Protein AF-A0A7V2V620-F1 (afdb_monomer)

Sequence (147 aa):
MGLNFVSEDTNSYQLEEIKKKNLFTRWRIIILFSIFLSIIFVLVRNDYRLTFNKNEKLELICGPKNTLNSSNDDDEVRREKIIRAVQTNQKSFSTLPNFQKIYPIQEPRGYRGKNIWIVKIIFSEENPEHKKIPEQLCGFNIDILYK

Radius of gyration: 32.47 Å; Cα contacts (8 Å, |Δi|>4): 161; chains: 1; bounding box: 50×33×112 Å

Solvent-accessible surface area (backbone atoms only — not comparable to full-atom values): 8752 Å² total; per-residue (Å²): 139,82,83,83,80,78,78,76,70,66,64,59,57,54,52,51,53,53,53,51,53,52,49,54,52,52,51,51,51,52,51,53,51,51,51,51,51,50,52,51,51,53,31,62,77,43,76,69,52,90,63,91,60,76,88,69,52,64,85,73,77,66,50,87,76,21,40,66,48,87,91,78,51,52,74,66,56,46,51,52,16,46,51,44,31,49,64,71,34,44,66,68,49,63,72,42,84,50,53,73,49,73,49,71,48,75,43,64,47,72,99,81,49,48,75,40,71,32,35,41,36,36,23,56,52,94,53,83,70,61,75,30,55,64,66,49,58,41,75,30,45,49,48,83,43,75,96

Secondary structure (DSSP, 8-state):
-------TTHHHHHHHHHHHHHHHHHHHHHHHHHHHHHHHHHHHHTTT----S---PPP----TTTS--TTT--HHHHHHHHHHHHHHHHHHHHTSTTEEEEEEEEEEETTTTEEEEEEEEEESS--GGGGGS-SEETTEEEEEEE-

pLDDT: mean 81.42, std 16.75, range [38.06, 96.94]

Mean predicted aligned error: 14.4 Å

Nearest PDB structures (foldseek):
  8j7u-assembly1_B  TM=4.132E-01  e=1.094E+00  Homo sapiens
  8zds-assembly1_E  TM=4.559E-01  e=2.735E+00  Salmonella enterica subsp. enterica serovar Typhimurium
  8j7u-assembly1_A  TM=3.899E-01  e=1.422E+00  Homo sapiens
  1eyy-assembly1_A  TM=3.859E-01  e=1.730E+00  Vibrio harveyi

Foldseek 3Di:
DDDDDDDPPPVVVVVVVVVVVVVVVVVVVVVVVVVVVVVVVVCVVVVNDPDPPPLQAQDFDADPQQADDPVPDDPVSPQRNVQVLCVRCVVSQVPDPQWDDKDWDWWQDDPVRDTDIAIETEGQDDDPSVVSHDQDRNNHGYDYYHD

Structure (mmCIF, N/CA/C/O backbone):
data_AF-A0A7V2V620-F1
#
_entry.id   AF-A0A7V2V620-F1
#
loop_
_atom_site.group_PDB
_atom_site.id
_atom_site.type_symbol
_atom_site.label_atom_id
_atom_site.label_alt_id
_atom_site.label_comp_id
_atom_site.label_asym_id
_atom_site.label_entity_id
_atom_site.label_seq_id
_atom_site.pdbx_PDB_ins_code
_atom_site.Cartn_x
_atom_site.Cartn_y
_atom_site.Cartn_z
_atom_site.occupancy
_atom_site.B_iso_or_equiv
_atom_site.auth_seq_id
_atom_site.auth_comp_id
_atom_site.auth_asym_id
_atom_site.auth_atom_id
_atom_site.pdbx_PDB_model_num
ATOM 1 N N . MET A 1 1 ? -28.304 21.572 94.913 1.00 41.34 1 MET A N 1
ATOM 2 C CA . MET A 1 1 ? -27.264 21.320 93.890 1.00 41.34 1 MET A CA 1
ATOM 3 C C . MET A 1 1 ? -27.863 20.429 92.822 1.00 41.34 1 MET A C 1
ATOM 5 O O . MET A 1 1 ? -28.515 19.460 93.180 1.00 41.34 1 MET A O 1
ATOM 9 N N . GLY A 1 2 ? -27.675 20.781 91.553 1.00 38.06 2 GLY A N 1
ATOM 10 C CA . GLY A 1 2 ? -28.144 19.997 90.411 1.00 38.06 2 GLY A CA 1
ATOM 11 C C . GLY A 1 2 ? -28.374 20.891 89.198 1.00 38.06 2 GLY A C 1
ATOM 12 O O . GLY A 1 2 ? -29.513 21.106 88.806 1.00 38.06 2 GLY A O 1
ATOM 13 N N . LEU A 1 3 ? -27.300 21.492 88.677 1.00 42.34 3 LEU A N 1
ATOM 14 C CA . LEU A 1 3 ? -27.320 22.224 87.409 1.00 42.34 3 LEU A CA 1
ATOM 15 C C . LEU A 1 3 ? -27.563 21.222 86.274 1.00 42.34 3 LEU A C 1
ATOM 17 O O . LEU A 1 3 ? -26.768 20.304 86.084 1.00 42.34 3 LEU A O 1
ATOM 21 N N . ASN A 1 4 ? -28.643 21.418 85.520 1.00 44.88 4 ASN A N 1
ATOM 22 C CA . ASN A 1 4 ? -28.858 20.738 84.249 1.00 44.88 4 ASN A CA 1
ATOM 23 C C . ASN A 1 4 ? -27.958 21.391 83.194 1.00 44.88 4 ASN A C 1
ATOM 25 O O . ASN A 1 4 ? -28.262 22.479 82.708 1.00 44.88 4 ASN A O 1
ATOM 29 N N . PHE A 1 5 ? -26.853 20.733 82.847 1.00 41.28 5 PHE A N 1
ATOM 30 C CA . PHE A 1 5 ? -26.108 21.039 81.629 1.00 41.28 5 PHE A CA 1
ATOM 31 C C . PHE A 1 5 ? -26.815 20.364 80.451 1.00 41.28 5 PHE A C 1
ATOM 33 O O . PHE A 1 5 ? -26.725 19.153 80.263 1.00 41.28 5 PHE A O 1
ATOM 40 N N . VAL A 1 6 ? -27.558 21.162 79.685 1.00 45.88 6 VAL A N 1
ATOM 41 C CA . VAL A 1 6 ? -28.039 20.790 78.352 1.00 45.88 6 VAL A CA 1
ATOM 42 C C . VAL A 1 6 ? -26.834 20.800 77.414 1.00 45.88 6 VAL A C 1
ATOM 44 O O . VAL A 1 6 ? -26.138 21.804 77.292 1.00 45.88 6 VAL A O 1
ATOM 47 N N . SER A 1 7 ? -26.564 19.658 76.791 1.00 45.81 7 SER A N 1
ATOM 48 C CA . SER A 1 7 ? -25.463 19.431 75.860 1.00 45.81 7 SER A CA 1
ATOM 49 C C . SER A 1 7 ? -25.763 20.030 74.478 1.00 45.81 7 SER A C 1
ATOM 51 O O . SER A 1 7 ? -26.368 19.382 73.627 1.00 45.81 7 SER A O 1
ATOM 53 N N . GLU A 1 8 ? -25.297 21.256 74.223 1.00 51.47 8 GLU A N 1
ATOM 54 C CA . GLU A 1 8 ? -25.318 21.886 72.887 1.00 51.47 8 GLU A CA 1
ATOM 55 C C . GLU A 1 8 ? -24.344 21.232 71.881 1.00 51.47 8 GLU A C 1
ATOM 57 O O . GLU A 1 8 ? -24.470 21.427 70.672 1.00 51.47 8 GLU A O 1
ATOM 62 N N . ASP A 1 9 ? -23.421 20.384 72.339 1.00 48.59 9 ASP A N 1
ATOM 63 C CA . ASP A 1 9 ? -22.324 19.880 71.505 1.00 48.59 9 ASP A CA 1
ATOM 64 C C . ASP A 1 9 ? -22.667 18.697 70.588 1.00 48.59 9 ASP A C 1
ATOM 66 O O . ASP A 1 9 ? -21.877 18.371 69.716 1.00 48.59 9 ASP A O 1
ATOM 70 N N . THR A 1 10 ? -23.815 18.026 70.709 1.00 50.75 10 THR A N 1
ATOM 71 C CA . THR A 1 10 ? -24.072 16.801 69.907 1.00 50.75 10 THR A CA 1
ATOM 72 C C . THR A 1 10 ? -24.637 17.067 68.509 1.00 50.75 10 THR A C 1
ATOM 74 O O . THR A 1 10 ? -24.443 16.254 67.603 1.00 50.75 10 THR A O 1
ATOM 77 N N . ASN A 1 11 ? -25.281 18.216 68.289 1.00 52.59 11 ASN A N 1
ATOM 78 C CA . ASN A 1 11 ? -25.901 18.547 67.000 1.00 52.59 11 ASN A CA 1
ATOM 79 C C . ASN A 1 11 ? -24.902 19.087 65.960 1.00 52.59 11 ASN A C 1
ATOM 81 O O . ASN A 1 11 ? -25.111 18.918 64.757 1.00 52.59 11 ASN A O 1
ATOM 85 N N . SER A 1 12 ? -23.805 19.710 66.397 1.00 53.00 12 SER A N 1
ATOM 86 C CA . SER A 1 12 ? -22.787 20.299 65.515 1.00 53.00 12 SER A CA 1
ATOM 87 C C . SER A 1 12 ? -21.953 19.233 64.787 1.00 53.00 12 SER A C 1
ATOM 89 O O . SER A 1 12 ? -21.754 19.342 63.575 1.00 53.00 12 SER A O 1
ATOM 91 N N . TYR A 1 13 ? -21.564 18.151 65.473 1.00 53.94 13 TYR A N 1
ATOM 92 C CA . TYR A 1 13 ? -20.817 17.034 64.871 1.00 53.94 13 TYR A CA 1
ATOM 93 C C . TYR A 1 13 ? -21.638 16.252 63.836 1.00 53.94 13 TYR A C 1
ATOM 95 O O . TYR A 1 13 ? -21.119 15.897 62.775 1.00 53.94 13 TYR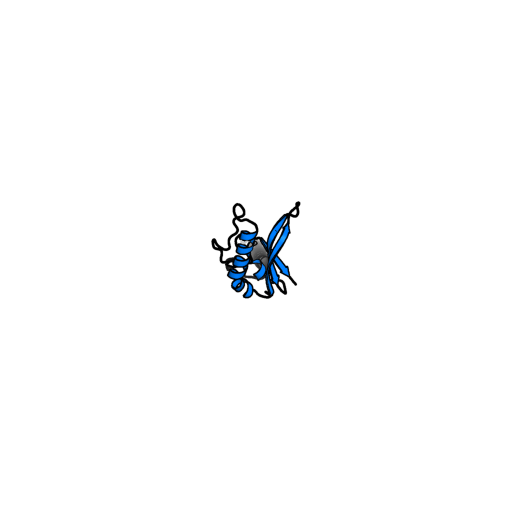 A O 1
ATOM 103 N N . GLN A 1 14 ? -22.934 16.032 64.086 1.00 54.25 14 GLN A N 1
ATOM 104 C CA . GLN A 1 14 ? -23.800 15.332 63.129 1.00 54.25 14 GLN A CA 1
ATOM 105 C C . GLN A 1 14 ? -24.006 16.145 61.840 1.00 54.25 14 GLN A C 1
ATOM 107 O O . GLN A 1 14 ? -23.992 15.591 60.739 1.00 54.25 14 GLN A O 1
ATOM 112 N N . LEU A 1 15 ? -24.125 17.472 61.942 1.00 54.81 15 LEU A N 1
ATOM 113 C CA . LEU A 1 15 ? -24.234 18.365 60.783 1.00 54.81 15 LEU A CA 1
ATOM 11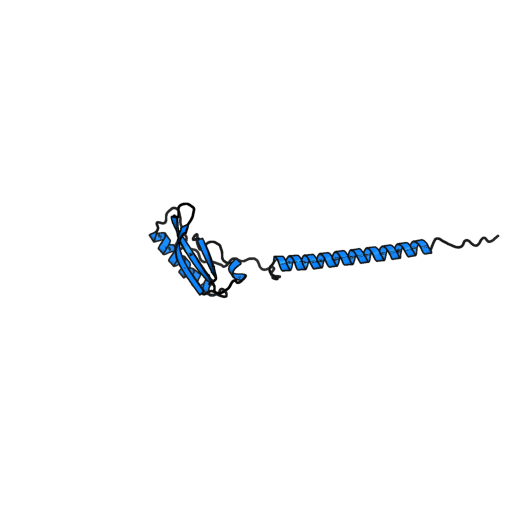4 C C . LEU A 1 15 ? -22.941 18.427 59.952 1.00 54.81 15 LEU A C 1
ATOM 116 O O . LEU A 1 15 ? -23.004 18.480 58.718 1.00 54.81 15 LEU A O 1
ATOM 120 N N . GLU A 1 16 ? -21.772 18.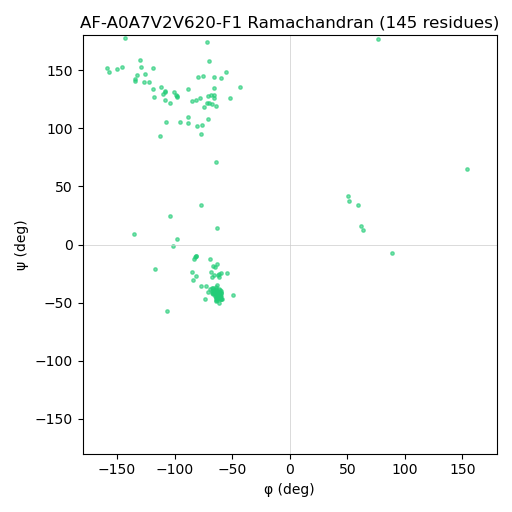390 60.596 1.00 56.22 16 GLU A N 1
ATOM 121 C CA . GLU A 1 16 ? -20.478 18.328 59.906 1.00 56.22 16 GLU A CA 1
ATOM 122 C C . GLU A 1 16 ? -20.260 17.006 59.162 1.00 56.22 16 GLU A C 1
ATOM 124 O O . GLU A 1 16 ? -19.807 17.020 58.011 1.00 56.22 16 GLU A O 1
ATOM 129 N N . GLU A 1 17 ? -20.622 15.868 59.757 1.00 56.22 17 GLU A N 1
ATOM 130 C CA . GLU A 1 17 ? -20.539 14.567 59.083 1.00 56.22 17 GLU A CA 1
ATOM 131 C C . GLU A 1 17 ? -21.483 14.471 57.877 1.00 56.22 17 GLU A C 1
ATOM 133 O O . GLU A 1 17 ? -21.096 13.954 56.822 1.00 56.22 17 GLU A O 1
ATOM 138 N N . ILE A 1 18 ? -22.699 15.020 57.981 1.00 55.81 18 ILE A N 1
ATOM 139 C CA . ILE A 1 18 ? -23.668 15.044 56.874 1.00 55.81 18 ILE A CA 1
ATOM 140 C C . ILE A 1 18 ? -23.167 15.941 55.728 1.00 55.81 18 ILE A C 1
ATOM 142 O O . ILE A 1 18 ? -23.234 15.543 54.559 1.00 55.81 18 ILE A O 1
ATOM 146 N N . LYS A 1 19 ? -22.587 17.115 56.027 1.00 57.19 19 LYS A N 1
ATOM 147 C CA . LYS A 1 19 ? -21.960 17.985 55.009 1.00 57.19 19 LYS A CA 1
ATOM 148 C C . LYS A 1 19 ? -20.765 17.312 54.328 1.00 57.19 19 LYS A C 1
ATOM 150 O O . LYS A 1 19 ? -20.647 17.387 53.102 1.00 57.19 19 LYS A O 1
ATOM 155 N N . LYS A 1 20 ? -19.909 16.614 55.086 1.00 58.47 20 LYS A N 1
ATOM 156 C CA . LYS A 1 20 ? -18.759 15.864 54.545 1.00 58.47 20 LYS A CA 1
ATOM 157 C C . LYS A 1 20 ? -19.195 14.701 53.649 1.00 58.47 20 LYS A C 1
ATOM 159 O O . LYS A 1 20 ? -18.634 14.545 52.564 1.00 58.47 20 LYS A O 1
ATOM 164 N N . LYS A 1 21 ? -20.235 13.943 54.023 1.00 60.22 21 LYS A N 1
ATOM 165 C CA . LYS A 1 21 ? -20.822 12.897 53.159 1.00 60.22 21 LYS A CA 1
ATOM 166 C C . LYS A 1 21 ? -21.344 13.466 51.838 1.00 60.22 21 LYS A C 1
ATOM 168 O O . LYS A 1 21 ? -21.132 12.862 50.786 1.00 60.22 21 LYS A O 1
ATOM 173 N N . ASN A 1 22 ? -21.970 14.641 51.865 1.00 65.56 22 ASN A N 1
ATOM 174 C CA . ASN A 1 22 ? -22.509 15.280 50.662 1.00 65.56 22 ASN A CA 1
ATOM 175 C C . ASN A 1 22 ? -21.393 15.779 49.717 1.00 65.56 22 ASN A C 1
ATOM 177 O O . ASN A 1 22 ? -21.469 15.603 48.500 1.00 65.56 22 ASN A O 1
ATOM 181 N N . LEU A 1 23 ? -20.300 16.315 50.277 1.00 72.44 23 LEU A N 1
ATOM 182 C CA . LEU A 1 23 ? -19.100 16.676 49.512 1.00 72.44 23 LEU A CA 1
ATOM 183 C C . LEU A 1 23 ? -18.427 15.447 48.890 1.00 72.44 23 LEU A C 1
ATOM 185 O O . LEU A 1 23 ? -18.150 15.452 47.693 1.00 72.44 23 LEU A O 1
ATOM 189 N N . PHE A 1 24 ? -18.215 14.379 49.661 1.00 77.06 24 PHE A N 1
ATOM 190 C CA . PHE A 1 24 ? -17.586 13.154 49.159 1.00 77.06 24 PHE A CA 1
ATOM 191 C C . PHE A 1 24 ? -18.394 12.517 48.018 1.00 77.06 24 PHE A C 1
ATOM 193 O O . PHE A 1 24 ? -17.838 12.084 47.008 1.00 77.06 24 PHE A O 1
ATOM 200 N N . THR A 1 25 ? -19.723 12.534 48.136 1.00 76.62 25 THR A N 1
ATOM 201 C CA . THR A 1 25 ? -20.627 12.027 47.096 1.00 76.62 25 THR A CA 1
ATOM 202 C C . THR A 1 25 ? -20.557 12.883 45.827 1.00 76.62 25 THR A C 1
ATOM 204 O O . THR A 1 25 ? -20.454 12.335 44.730 1.00 76.62 25 THR A O 1
ATOM 207 N N . ARG A 1 26 ? -20.513 14.219 45.955 1.00 80.00 26 ARG A N 1
ATOM 208 C CA . ARG A 1 26 ? -20.293 15.134 44.819 1.00 80.00 26 ARG A CA 1
ATOM 209 C C . ARG A 1 26 ? -18.972 14.864 44.101 1.00 80.00 26 ARG A C 1
ATOM 211 O O . ARG A 1 26 ? -18.966 14.751 42.879 1.00 80.00 26 ARG A O 1
ATOM 218 N N . TRP A 1 27 ? -17.876 14.714 44.842 1.00 85.00 27 TRP A N 1
ATOM 219 C CA . TRP A 1 27 ? -16.565 14.404 44.264 1.00 85.00 27 TRP A CA 1
ATOM 220 C C . TRP A 1 27 ? -16.560 13.063 43.532 1.00 85.00 27 TRP A C 1
ATOM 222 O O . TRP A 1 27 ? -16.041 12.969 42.422 1.00 85.00 27 TRP A O 1
ATOM 232 N N . ARG A 1 28 ? -17.207 12.039 44.096 1.00 84.81 28 ARG A N 1
ATOM 233 C CA . ARG A 1 28 ? -17.337 10.728 43.452 1.00 84.81 28 ARG A CA 1
ATOM 234 C C . ARG A 1 28 ? -18.098 10.805 42.126 1.00 84.81 28 ARG A C 1
ATOM 236 O O . ARG A 1 28 ? -17.678 10.177 41.159 1.00 84.81 28 ARG A O 1
ATOM 243 N N . ILE A 1 29 ? -19.176 11.589 42.063 1.00 85.94 29 ILE A N 1
ATOM 244 C CA . ILE A 1 29 ? -19.937 11.806 40.823 1.00 85.94 29 ILE A CA 1
ATOM 245 C C . ILE A 1 29 ? -19.074 12.522 39.781 1.00 85.94 29 ILE A C 1
ATOM 247 O O . ILE A 1 29 ? -19.028 12.081 38.637 1.00 85.94 29 ILE A O 1
ATOM 251 N N . ILE A 1 30 ? -18.344 13.572 40.173 1.00 88.44 30 ILE A N 1
ATOM 252 C CA . ILE A 1 30 ? -17.446 14.310 39.268 1.00 88.44 30 ILE A CA 1
ATOM 253 C C . ILE A 1 30 ? -16.365 13.384 38.697 1.00 88.44 30 ILE A C 1
ATOM 255 O O . ILE A 1 30 ? -16.111 13.405 37.495 1.00 88.44 30 ILE A O 1
ATOM 259 N N . ILE A 1 31 ? -15.761 12.537 39.535 1.00 88.75 31 ILE A N 1
ATOM 260 C CA . ILE A 1 31 ? -14.740 11.576 39.102 1.00 88.75 31 ILE A CA 1
ATOM 261 C C . ILE A 1 31 ? -15.330 10.566 38.114 1.00 88.75 31 ILE A C 1
ATOM 263 O O . ILE A 1 31 ? -14.754 10.354 37.050 1.00 88.75 31 ILE A O 1
ATOM 267 N N . LEU A 1 32 ? -16.488 9.975 38.420 1.00 89.19 32 LEU A N 1
ATOM 268 C CA . LEU A 1 32 ? -17.149 9.022 37.521 1.00 89.19 32 LEU A CA 1
ATOM 269 C C . LEU A 1 32 ? -17.525 9.666 36.183 1.00 89.19 32 LEU A C 1
ATOM 271 O O . LEU A 1 32 ? -17.318 9.063 35.132 1.00 89.19 32 LEU A O 1
ATOM 275 N N . PHE A 1 33 ? -18.018 10.904 36.213 1.00 91.25 33 PHE A N 1
ATOM 276 C CA . PHE A 1 33 ? -18.353 11.655 35.008 1.00 91.25 33 PHE A CA 1
ATOM 277 C C . PHE A 1 33 ? -17.105 11.981 34.177 1.00 91.25 33 PHE A C 1
ATOM 279 O O . PHE A 1 33 ? -17.118 11.842 32.958 1.00 91.25 33 PHE A O 1
ATOM 286 N N . SER A 1 34 ? -15.996 12.333 34.830 1.00 89.00 34 SER A N 1
ATOM 287 C CA . SER A 1 34 ? -14.705 12.565 34.174 1.00 89.00 34 SER A CA 1
ATOM 288 C C . SER A 1 34 ? -14.139 11.292 33.530 1.00 89.00 34 SER A C 1
ATOM 290 O O . SER A 1 34 ? -13.672 11.326 32.389 1.00 89.00 34 SER A O 1
ATOM 292 N N . ILE A 1 35 ? -14.242 10.143 34.207 1.00 90.88 35 ILE A N 1
ATOM 293 C CA . ILE A 1 35 ? -13.862 8.838 33.644 1.00 90.88 35 ILE A CA 1
ATOM 294 C C . ILE A 1 35 ? -14.723 8.520 32.418 1.00 90.88 35 ILE A C 1
ATOM 296 O O . ILE A 1 35 ? -14.192 8.140 31.378 1.00 90.88 35 ILE A O 1
ATOM 300 N N . PHE A 1 36 ? -16.038 8.723 32.510 1.00 88.94 36 PHE A N 1
ATOM 301 C CA . PHE A 1 36 ? -16.959 8.500 31.397 1.00 88.94 36 PHE A CA 1
ATOM 302 C C . PHE A 1 36 ? -16.622 9.380 30.184 1.00 88.94 36 PHE A C 1
ATOM 304 O O . PHE A 1 36 ? -16.499 8.874 29.069 1.00 88.94 36 PHE A O 1
ATOM 311 N N . LEU A 1 37 ? -16.384 10.677 30.402 1.00 90.25 37 LEU A N 1
ATOM 312 C CA . LEU A 1 3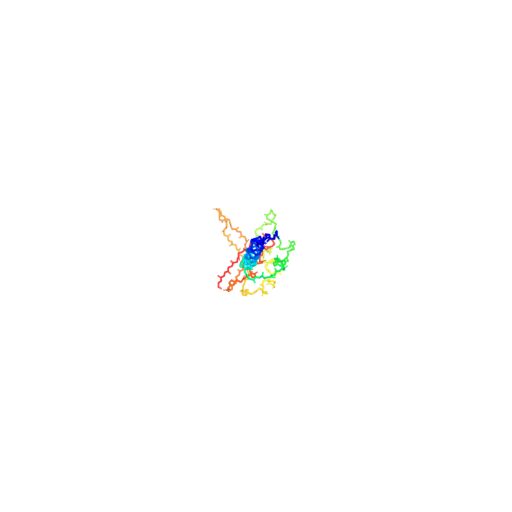7 ? -15.944 11.595 29.350 1.00 90.25 37 LEU A CA 1
ATOM 313 C C . LEU A 1 37 ? -14.593 11.189 28.756 1.00 90.25 37 LEU A C 1
ATOM 315 O O . LEU A 1 37 ? -14.414 11.278 27.545 1.00 90.25 37 LEU A O 1
ATOM 319 N N . SER A 1 38 ? -13.661 10.701 29.576 1.00 85.38 38 SER A N 1
ATOM 320 C CA . SER A 1 38 ? -12.361 10.212 29.106 1.00 85.38 38 SER A CA 1
ATOM 321 C C . SER A 1 38 ? -12.514 8.983 28.209 1.00 85.38 38 SER A C 1
ATOM 323 O O . SER A 1 38 ? -11.862 8.899 27.172 1.00 85.38 38 SER A O 1
ATOM 325 N N . ILE A 1 39 ? -13.416 8.058 28.553 1.00 85.88 39 ILE A N 1
ATOM 326 C CA . ILE A 1 39 ? -13.738 6.895 27.716 1.00 85.88 39 ILE A CA 1
ATOM 327 C C . ILE A 1 39 ? -14.349 7.349 26.386 1.00 85.88 39 ILE A C 1
ATOM 329 O O . ILE A 1 39 ? -13.904 6.892 25.336 1.00 85.88 39 ILE A O 1
ATOM 333 N N . ILE A 1 40 ? -15.308 8.283 26.401 1.00 84.56 40 ILE A N 1
ATOM 334 C CA . ILE A 1 40 ? -15.884 8.841 25.166 1.00 84.56 40 ILE A CA 1
ATOM 335 C C . ILE A 1 40 ? -14.808 9.524 24.320 1.00 84.56 40 ILE A C 1
ATOM 337 O O . ILE A 1 40 ? -14.746 9.300 23.115 1.00 84.56 40 ILE A O 1
ATOM 341 N N . PHE A 1 41 ? -13.933 10.317 24.932 1.00 84.50 41 PHE A N 1
ATOM 342 C CA . PHE A 1 41 ? -12.844 10.981 24.224 1.00 84.50 41 PHE A CA 1
ATOM 343 C C . PHE A 1 41 ? -11.900 9.970 23.561 1.00 84.50 41 PHE A C 1
ATOM 345 O O . PHE A 1 41 ? -11.534 10.131 22.398 1.00 84.50 41 PHE A O 1
ATOM 352 N N . VAL A 1 42 ? -11.551 8.894 24.270 1.00 80.81 42 VAL A N 1
ATOM 353 C CA . VAL A 1 42 ? -10.752 7.789 23.725 1.00 80.81 42 VAL A CA 1
ATOM 354 C C . VAL A 1 42 ? -11.486 7.085 22.582 1.00 80.81 42 VAL A C 1
ATOM 356 O O . VAL A 1 42 ? -10.854 6.769 21.578 1.00 80.81 42 VAL A O 1
ATOM 359 N N . LEU A 1 43 ? -12.799 6.870 22.683 1.00 79.88 43 LEU A N 1
ATOM 360 C CA . LEU A 1 43 ? -13.604 6.268 21.614 1.00 79.88 43 LEU A CA 1
ATOM 361 C C . LEU A 1 43 ? -13.647 7.145 20.361 1.00 79.88 43 LEU A C 1
ATOM 363 O O . LEU A 1 43 ? -13.391 6.649 19.268 1.00 79.88 43 LEU A O 1
ATOM 367 N N . VAL A 1 44 ? -13.924 8.441 20.516 1.00 78.38 44 VAL A N 1
ATOM 368 C CA . VAL A 1 44 ? -13.995 9.3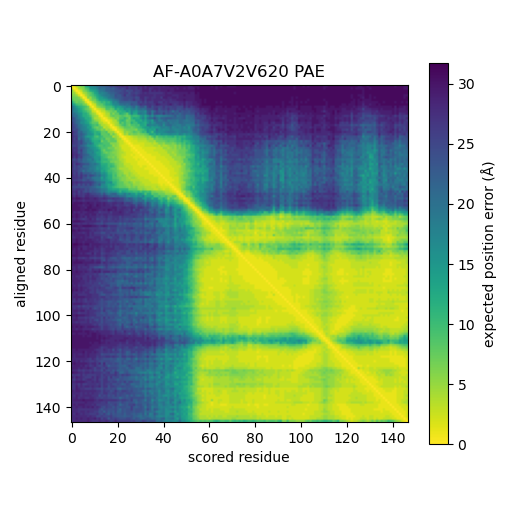97 19.401 1.00 78.38 44 VAL A CA 1
ATOM 369 C C . VAL A 1 44 ? -12.631 9.546 18.732 1.00 78.38 44 VAL A C 1
ATOM 371 O O . VAL A 1 44 ? -12.540 9.499 17.511 1.00 78.38 44 VAL A O 1
ATOM 374 N N . ARG A 1 45 ? -11.548 9.649 19.513 1.00 73.81 45 ARG A N 1
ATOM 375 C CA . ARG A 1 45 ? -10.185 9.733 18.969 1.00 73.81 45 ARG A CA 1
ATOM 376 C C . ARG A 1 45 ? -9.778 8.482 18.179 1.00 73.81 45 ARG A C 1
ATOM 378 O O . ARG A 1 45 ? -8.917 8.577 17.311 1.00 73.81 45 ARG A O 1
ATOM 385 N N . ASN A 1 46 ? -10.367 7.328 18.485 1.00 65.19 46 ASN A N 1
ATOM 386 C CA . ASN A 1 46 ? -10.075 6.053 17.828 1.00 65.19 46 ASN A CA 1
ATOM 387 C C . ASN A 1 46 ? -11.167 5.621 16.829 1.00 65.19 46 ASN A C 1
ATOM 389 O O . ASN A 1 46 ? -11.307 4.423 16.582 1.00 65.19 46 ASN A O 1
ATOM 393 N N . ASP A 1 47 ? -11.954 6.552 16.269 1.00 66.06 47 ASP A N 1
ATOM 394 C CA . ASP A 1 47 ? -13.012 6.253 15.283 1.00 66.06 47 ASP A CA 1
ATOM 395 C C . ASP A 1 47 ? -13.963 5.122 15.759 1.00 66.06 47 ASP A C 1
ATOM 397 O O . ASP A 1 47 ? -14.311 4.213 15.005 1.00 66.06 47 ASP A O 1
ATOM 401 N N . TYR A 1 48 ? -14.350 5.136 17.042 1.00 63.19 48 TYR A N 1
ATOM 402 C CA . TYR A 1 48 ? -15.210 4.137 17.703 1.00 63.19 48 TYR A CA 1
ATOM 403 C C . TYR A 1 48 ? -14.654 2.703 17.756 1.00 63.19 48 TYR A C 1
ATOM 405 O O . TYR A 1 48 ? -15.385 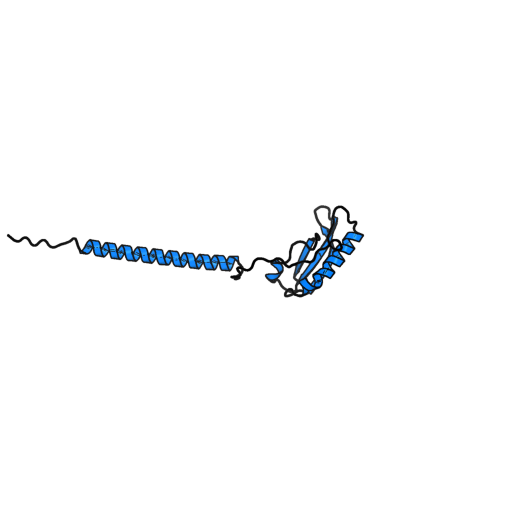1.760 18.069 1.00 63.19 48 TYR A O 1
ATOM 413 N N . ARG A 1 49 ? -13.355 2.501 17.511 1.00 55.00 49 ARG A N 1
ATOM 414 C CA . ARG A 1 49 ? -12.725 1.179 17.584 1.00 55.00 49 ARG A CA 1
ATOM 415 C C . ARG A 1 49 ? -12.084 0.942 18.956 1.00 55.00 49 ARG A C 1
ATOM 417 O O . ARG A 1 49 ? -10.995 1.427 19.240 1.00 55.00 49 ARG A O 1
ATOM 424 N N . LEU A 1 50 ? -12.721 0.111 19.789 1.00 52.66 50 LEU A N 1
ATOM 425 C CA . LEU A 1 50 ? -12.143 -0.472 21.021 1.00 52.66 50 LEU A CA 1
ATOM 426 C C . LEU A 1 50 ? -11.175 -1.631 20.721 1.00 52.66 50 LEU A C 1
ATOM 428 O O . LEU A 1 50 ? -11.110 -2.622 21.446 1.00 52.66 50 LEU A O 1
ATOM 432 N N . THR A 1 51 ? -10.438 -1.562 19.618 1.00 47.44 51 THR A N 1
ATOM 433 C CA . THR A 1 51 ? -9.481 -2.609 19.272 1.00 47.44 51 THR A CA 1
ATOM 434 C C . THR A 1 51 ? -8.134 -2.300 19.910 1.00 47.44 51 THR A C 1
ATOM 436 O O . THR A 1 51 ? -7.364 -1.509 19.382 1.00 47.44 51 THR A O 1
ATOM 439 N N . PHE A 1 52 ? -7.804 -3.032 20.979 1.00 51.59 52 PHE A N 1
ATOM 440 C CA . PHE A 1 52 ? -6.429 -3.296 21.450 1.00 51.59 52 PHE A CA 1
ATOM 441 C C . PHE A 1 52 ? -5.589 -4.090 20.428 1.00 51.59 52 PHE A C 1
ATOM 443 O O . PHE A 1 52 ? -4.549 -4.657 20.761 1.00 51.59 52 PHE A O 1
ATOM 450 N N . ASN A 1 53 ? -6.054 -4.180 19.183 1.00 42.44 53 ASN A N 1
ATOM 451 C CA . ASN A 1 53 ? -5.365 -4.899 18.141 1.00 42.44 53 ASN A CA 1
ATOM 452 C C . ASN A 1 53 ? -4.332 -3.946 17.555 1.00 42.44 53 ASN A C 1
ATOM 454 O O . ASN A 1 53 ? -4.671 -2.831 17.156 1.00 42.44 53 ASN A O 1
ATOM 458 N N . LYS A 1 54 ? -3.069 -4.371 17.571 1.00 47.62 54 LYS A N 1
ATOM 459 C CA . LYS A 1 54 ? -1.950 -3.646 16.973 1.00 47.62 54 LYS A CA 1
ATOM 460 C C . LYS A 1 54 ? -2.387 -3.107 15.610 1.00 47.62 54 LYS A C 1
ATOM 462 O O . LYS A 1 54 ? -3.037 -3.819 14.847 1.00 47.62 54 LYS A O 1
ATOM 467 N N . ASN A 1 55 ? -2.046 -1.852 15.321 1.00 53.47 55 ASN A N 1
ATOM 468 C CA . ASN A 1 55 ? -2.165 -1.262 13.989 1.00 53.47 55 ASN A CA 1
ATOM 469 C C . ASN A 1 55 ? -1.224 -2.011 13.033 1.00 53.47 55 ASN A C 1
ATOM 471 O O . ASN A 1 55 ? -0.164 -1.508 12.664 1.00 53.47 55 ASN A O 1
ATOM 475 N N . GLU A 1 56 ? -1.565 -3.250 12.695 1.00 61.84 56 GLU A N 1
ATOM 476 C CA . GLU A 1 56 ? -0.843 -4.040 11.720 1.00 61.84 56 GLU A CA 1
ATOM 477 C C . GLU A 1 56 ? -1.135 -3.407 10.367 1.00 61.84 56 GLU A C 1
ATOM 479 O O . GLU A 1 56 ? -2.265 -3.407 9.864 1.00 61.84 56 GLU A O 1
ATOM 484 N N . LYS A 1 57 ? -0.102 -2.745 9.842 1.00 70.94 57 LYS A N 1
ATOM 485 C CA . LYS A 1 57 ? -0.074 -2.286 8.459 1.00 70.94 57 LYS A CA 1
ATOM 486 C C . LYS A 1 57 ? -0.318 -3.494 7.562 1.00 70.94 57 LYS A C 1
ATOM 488 O O . LYS A 1 57 ? 0.071 -4.608 7.909 1.00 70.94 57 LYS A O 1
ATOM 493 N N . LEU A 1 58 ? -0.949 -3.260 6.416 1.00 82.12 58 LEU A N 1
ATOM 494 C CA . LEU A 1 58 ? -1.147 -4.298 5.411 1.00 82.12 58 LEU A CA 1
ATOM 495 C C . LEU A 1 58 ? 0.197 -4.973 5.097 1.00 82.12 58 LEU A C 1
ATOM 497 O O . LEU A 1 58 ? 1.172 -4.288 4.781 1.00 82.12 58 LEU A O 1
ATOM 501 N N . GLU A 1 59 ? 0.251 -6.300 5.201 1.00 81.44 59 GLU A N 1
ATOM 502 C CA . GLU A 1 59 ? 1.472 -7.055 4.935 1.00 81.44 59 GLU A CA 1
ATOM 503 C C . GLU A 1 59 ? 1.727 -7.106 3.421 1.00 81.44 59 GLU A C 1
ATOM 505 O O . GLU A 1 59 ? 0.910 -7.613 2.647 1.00 81.44 59 GLU A O 1
ATOM 510 N N . LEU A 1 60 ? 2.857 -6.534 2.996 1.00 87.56 60 LEU A N 1
ATOM 511 C CA . LEU A 1 60 ? 3.274 -6.472 1.597 1.00 87.56 60 LEU A CA 1
ATOM 512 C C . LEU A 1 60 ? 4.505 -7.347 1.375 1.00 87.56 60 LEU A C 1
ATOM 514 O O . LEU A 1 60 ? 5.474 -7.298 2.130 1.00 87.56 60 LEU A O 1
ATOM 518 N N . ILE A 1 61 ? 4.483 -8.116 0.293 1.00 90.50 61 ILE A N 1
ATOM 519 C CA . ILE A 1 61 ? 5.554 -9.027 -0.092 1.00 90.50 61 ILE A CA 1
ATOM 520 C C . ILE A 1 61 ? 6.561 -8.264 -0.955 1.00 90.50 61 ILE A C 1
ATOM 522 O O . ILE A 1 61 ? 6.295 -7.945 -2.122 1.00 90.50 61 ILE A O 1
ATOM 526 N N . CYS A 1 62 ? 7.740 -8.022 -0.385 1.00 91.25 62 CYS A N 1
ATOM 527 C CA . CYS A 1 62 ? 8.873 -7.401 -1.063 1.00 91.25 62 CYS A CA 1
ATOM 528 C C . CYS A 1 62 ? 10.074 -8.351 -1.096 1.00 91.25 62 CYS A C 1
ATOM 530 O O . CYS A 1 62 ? 10.443 -8.962 -0.098 1.00 91.25 62 CYS A O 1
ATOM 532 N N . GLY A 1 63 ? 10.695 -8.465 -2.263 1.00 88.50 63 GLY A N 1
ATOM 533 C CA . GLY A 1 63 ? 11.900 -9.236 -2.518 1.00 88.50 63 GLY A CA 1
ATOM 534 C C . GLY A 1 63 ? 12.811 -8.525 -3.523 1.00 88.50 63 GLY A C 1
ATOM 535 O O . GLY A 1 63 ? 12.467 -7.475 -4.071 1.00 88.50 63 GLY A O 1
ATOM 536 N N . PRO A 1 64 ? 13.989 -9.084 -3.829 1.00 87.12 64 PRO A N 1
ATOM 537 C CA . PRO A 1 64 ? 15.002 -8.390 -4.629 1.00 87.12 64 PRO A CA 1
ATOM 538 C C . PRO A 1 64 ? 14.529 -8.046 -6.053 1.00 87.12 64 PRO A C 1
ATOM 540 O O . PRO A 1 64 ? 14.966 -7.059 -6.640 1.00 87.12 64 PRO A O 1
ATOM 543 N N . LYS A 1 65 ? 13.594 -8.831 -6.604 1.00 89.81 65 LYS A N 1
ATOM 544 C CA . LYS A 1 65 ? 13.048 -8.657 -7.960 1.00 89.81 65 LYS A CA 1
ATOM 545 C C . LYS A 1 65 ? 11.954 -7.589 -8.079 1.00 89.81 65 LYS A C 1
ATOM 547 O O . LYS A 1 65 ? 11.547 -7.294 -9.196 1.00 89.81 65 LYS A O 1
ATOM 552 N N . ASN A 1 66 ? 11.444 -7.055 -6.972 1.00 90.44 66 ASN A N 1
ATOM 553 C CA . ASN A 1 66 ? 10.365 -6.062 -6.971 1.00 90.44 66 ASN A CA 1
ATOM 554 C C . ASN A 1 66 ? 10.624 -4.891 -6.001 1.00 90.44 66 ASN A C 1
ATOM 556 O O . ASN A 1 66 ? 9.746 -4.059 -5.802 1.00 90.44 66 ASN A O 1
ATOM 560 N N . THR A 1 67 ? 11.830 -4.813 -5.429 1.00 93.38 67 THR A N 1
ATOM 561 C CA . THR A 1 67 ? 12.249 -3.730 -4.533 1.00 93.38 67 THR A CA 1
ATOM 562 C C . THR A 1 67 ? 13.070 -2.704 -5.300 1.00 93.38 67 THR A C 1
ATOM 564 O O . THR A 1 67 ? 14.030 -3.059 -5.996 1.00 93.38 67 THR A O 1
ATOM 567 N N . LEU A 1 68 ? 12.689 -1.434 -5.168 1.00 91.44 68 LEU A N 1
ATOM 568 C CA . LEU A 1 68 ? 13.380 -0.308 -5.782 1.00 91.44 68 LEU A CA 1
ATOM 569 C C . LEU A 1 68 ? 14.781 -0.143 -5.183 1.00 91.44 68 LEU A C 1
ATOM 571 O O . LEU A 1 68 ? 14.938 0.023 -3.976 1.00 91.44 68 LEU A O 1
ATOM 575 N N . ASN A 1 69 ? 15.791 -0.108 -6.045 1.00 90.75 69 ASN A N 1
ATOM 576 C CA . ASN A 1 69 ? 17.122 0.376 -5.717 1.00 90.75 69 ASN A CA 1
ATOM 577 C C . ASN A 1 69 ? 17.370 1.671 -6.500 1.00 90.75 69 ASN A C 1
ATOM 579 O O . ASN A 1 69 ? 17.806 1.658 -7.650 1.00 90.75 69 ASN A O 1
ATOM 583 N N . SER A 1 70 ? 17.077 2.810 -5.870 1.00 79.69 70 SER A N 1
ATOM 584 C CA . SER A 1 70 ? 17.124 4.129 -6.512 1.00 79.69 70 SER A CA 1
ATOM 585 C C . SER A 1 70 ? 18.500 4.508 -7.065 1.00 79.69 70 SER A C 1
ATOM 587 O O . SER A 1 70 ? 18.570 5.332 -7.976 1.00 79.69 70 SER A O 1
ATOM 589 N N . SER A 1 71 ? 19.573 3.929 -6.524 1.00 84.56 71 SER A N 1
ATOM 590 C CA . SER A 1 71 ? 20.950 4.253 -6.905 1.00 84.56 71 SER A CA 1
ATOM 591 C C . SER A 1 71 ? 21.426 3.485 -8.136 1.00 84.56 71 SER A C 1
ATOM 593 O O . SER A 1 71 ? 22.229 4.015 -8.896 1.00 84.56 71 SER A O 1
ATOM 595 N N . ASN A 1 72 ? 20.921 2.264 -8.341 1.00 86.88 72 ASN A N 1
ATOM 596 C CA . ASN A 1 72 ? 21.457 1.339 -9.347 1.00 86.88 72 ASN A CA 1
ATOM 597 C C . ASN A 1 72 ? 20.458 0.981 -10.449 1.00 86.88 72 ASN A C 1
ATOM 599 O O . ASN A 1 72 ? 20.873 0.525 -11.508 1.00 86.88 72 ASN A O 1
ATOM 603 N N . ASP A 1 73 ? 19.158 1.148 -10.206 1.00 89.44 73 ASP A N 1
ATOM 604 C CA . ASP A 1 73 ? 18.148 0.793 -11.195 1.00 89.44 73 ASP A CA 1
ATOM 605 C C . ASP A 1 73 ? 18.000 1.915 -12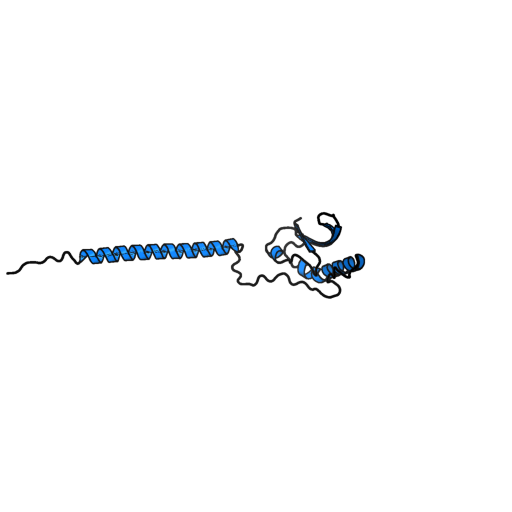.226 1.00 89.44 73 ASP A C 1
ATOM 607 O O . ASP A 1 73 ? 17.690 3.059 -11.864 1.00 89.44 73 ASP A O 1
ATOM 611 N N . ASP A 1 74 ? 18.156 1.572 -13.503 1.00 92.38 74 ASP A N 1
ATOM 612 C CA . ASP A 1 74 ? 17.713 2.404 -14.620 1.00 92.38 74 ASP A CA 1
ATOM 613 C C . ASP A 1 74 ? 16.173 2.416 -14.740 1.00 92.38 74 ASP A C 1
ATOM 615 O O . ASP A 1 74 ? 15.452 1.736 -14.004 1.00 92.38 74 ASP A O 1
ATOM 619 N N . ASP A 1 75 ? 15.641 3.235 -15.646 1.00 90.00 75 ASP A N 1
ATOM 620 C CA . ASP A 1 75 ? 14.192 3.424 -15.775 1.00 90.00 75 ASP A CA 1
ATOM 621 C C . ASP A 1 75 ? 13.446 2.175 -16.281 1.00 90.00 75 ASP A C 1
ATOM 623 O O . ASP A 1 75 ? 12.284 1.974 -15.914 1.00 90.00 75 ASP A O 1
ATOM 627 N N . GLU A 1 76 ? 14.099 1.313 -17.064 1.00 92.25 76 GLU A N 1
ATOM 628 C CA . GLU A 1 76 ? 13.517 0.063 -17.562 1.00 92.25 76 GLU A CA 1
ATOM 629 C C . GLU A 1 76 ? 13.432 -0.975 -16.438 1.00 92.25 76 GLU A C 1
ATOM 631 O O . GLU A 1 76 ? 12.360 -1.527 -16.172 1.00 92.25 76 GLU A O 1
ATOM 636 N N . VAL A 1 77 ? 14.515 -1.137 -15.675 1.00 93.31 77 VAL A N 1
ATOM 637 C CA . VAL A 1 77 ? 14.567 -1.985 -14.480 1.00 93.31 77 VAL A CA 1
ATOM 638 C C . VAL A 1 77 ? 13.553 -1.518 -13.435 1.00 93.31 77 VAL A C 1
ATOM 640 O O . VAL A 1 77 ? 12.844 -2.338 -12.846 1.00 93.31 77 VAL A O 1
ATOM 643 N N . ARG A 1 78 ? 13.412 -0.203 -13.220 1.00 93.19 78 ARG A N 1
ATOM 644 C CA . ARG A 1 78 ? 12.388 0.359 -12.318 1.00 93.19 78 ARG A CA 1
ATOM 645 C C . ARG A 1 78 ? 10.979 0.010 -12.771 1.00 93.19 78 ARG A C 1
ATOM 647 O O . ARG A 1 78 ? 10.170 -0.404 -11.940 1.00 93.19 78 ARG A O 1
ATOM 654 N N . ARG A 1 79 ? 10.696 0.149 -14.070 1.00 94.44 79 ARG A N 1
ATOM 655 C CA . ARG A 1 79 ? 9.404 -0.207 -14.667 1.00 94.44 79 ARG A CA 1
ATOM 656 C C . ARG A 1 79 ? 9.092 -1.690 -14.473 1.00 94.44 79 ARG A C 1
ATOM 658 O O . ARG A 1 79 ? 7.980 -2.035 -14.078 1.00 94.44 79 ARG A O 1
ATOM 665 N N . GLU A 1 80 ? 10.050 -2.579 -14.709 1.00 95.69 80 GLU A N 1
ATOM 666 C CA . GLU A 1 80 ? 9.836 -4.008 -14.476 1.00 95.69 80 GLU A CA 1
ATOM 667 C C . GLU A 1 80 ? 9.582 -4.321 -13.000 1.00 95.69 80 GLU A C 1
ATOM 669 O O . GLU A 1 80 ? 8.648 -5.055 -12.665 1.00 95.69 80 GLU A O 1
ATOM 674 N N . LYS A 1 81 ? 10.392 -3.748 -12.105 1.00 96.25 81 LYS A N 1
ATOM 675 C CA . LYS A 1 81 ? 10.286 -3.976 -10.662 1.00 96.25 81 LYS A CA 1
ATOM 676 C C . LYS A 1 81 ? 8.950 -3.502 -10.102 1.00 96.25 81 LYS A C 1
ATOM 678 O O . LYS A 1 81 ? 8.343 -4.248 -9.336 1.00 96.25 81 LYS A O 1
ATOM 683 N N . ILE A 1 82 ? 8.457 -2.327 -10.505 1.00 96.62 82 ILE A N 1
ATOM 684 C CA . ILE A 1 82 ? 7.156 -1.825 -10.038 1.00 96.62 82 ILE A CA 1
ATOM 685 C C . ILE A 1 82 ? 5.996 -2.672 -10.573 1.00 96.62 82 ILE A C 1
ATOM 687 O O . ILE A 1 82 ? 5.080 -2.990 -9.818 1.00 96.62 82 ILE A O 1
ATOM 691 N N . ILE A 1 83 ? 6.050 -3.118 -11.836 1.00 96.62 83 ILE A N 1
ATOM 692 C CA . ILE A 1 83 ? 5.043 -4.034 -12.396 1.00 96.62 83 ILE A CA 1
ATOM 693 C C . ILE A 1 83 ? 5.008 -5.329 -11.578 1.00 96.62 83 ILE A C 1
ATOM 695 O O . ILE A 1 83 ? 3.935 -5.767 -11.161 1.00 96.62 83 ILE A O 1
ATOM 699 N N . ARG A 1 84 ? 6.176 -5.911 -11.280 1.00 96.06 84 ARG A N 1
ATOM 700 C CA . ARG A 1 84 ? 6.270 -7.118 -10.447 1.00 96.06 84 ARG A CA 1
ATOM 701 C C . ARG A 1 84 ? 5.796 -6.868 -9.016 1.00 96.06 84 ARG A C 1
ATOM 703 O O . ARG A 1 84 ? 5.141 -7.740 -8.448 1.00 96.06 84 ARG A O 1
ATOM 710 N N . ALA A 1 85 ? 6.086 -5.705 -8.432 1.00 95.94 85 ALA A N 1
ATOM 711 C CA . ALA A 1 85 ? 5.631 -5.336 -7.089 1.00 95.94 85 ALA A CA 1
ATOM 712 C C . ALA A 1 85 ? 4.102 -5.305 -7.014 1.00 95.94 85 ALA A C 1
ATOM 714 O O . ALA A 1 85 ? 3.517 -5.917 -6.117 1.00 95.94 85 ALA A O 1
ATOM 715 N N . VAL A 1 86 ? 3.466 -4.668 -8.003 1.00 96.44 86 VAL A N 1
ATOM 716 C CA . VAL A 1 86 ? 2.008 -4.608 -8.140 1.00 96.44 86 VAL A CA 1
ATOM 717 C C . VAL A 1 86 ? 1.421 -6.006 -8.320 1.00 96.44 86 VAL A C 1
ATOM 719 O O . VAL A 1 86 ? 0.539 -6.392 -7.561 1.00 96.44 86 VAL A O 1
ATOM 722 N N . GLN A 1 87 ? 1.947 -6.804 -9.253 1.00 95.69 87 GLN A N 1
ATOM 723 C CA . GLN A 1 87 ? 1.452 -8.163 -9.506 1.00 95.69 87 GLN A CA 1
ATOM 724 C C . GLN A 1 87 ? 1.558 -9.071 -8.275 1.00 95.69 87 GLN A C 1
ATOM 726 O O . GLN A 1 87 ? 0.620 -9.803 -7.969 1.00 95.69 87 GLN A O 1
ATOM 731 N N . THR A 1 88 ? 2.675 -8.996 -7.546 1.00 95.19 88 THR A N 1
ATOM 732 C CA . THR A 1 88 ? 2.912 -9.816 -6.345 1.00 95.19 88 THR A CA 1
ATOM 733 C C . THR A 1 88 ? 1.904 -9.494 -5.239 1.00 95.19 88 THR A C 1
ATOM 735 O O . THR A 1 88 ? 1.449 -10.391 -4.537 1.00 95.19 88 THR A O 1
ATOM 738 N N . ASN A 1 89 ? 1.528 -8.220 -5.099 1.00 95.12 89 ASN A N 1
ATOM 739 C CA . ASN A 1 89 ? 0.670 -7.742 -4.013 1.00 95.12 89 ASN A CA 1
ATOM 740 C C . ASN A 1 89 ? -0.794 -7.532 -4.426 1.00 95.12 89 ASN A C 1
ATOM 742 O O . ASN A 1 89 ? -1.627 -7.202 -3.584 1.00 95.12 89 ASN A O 1
ATOM 746 N N . GLN A 1 90 ? -1.137 -7.770 -5.697 1.00 93.50 90 GLN A N 1
ATOM 747 C CA . GLN A 1 90 ? -2.486 -7.611 -6.248 1.00 93.50 90 GLN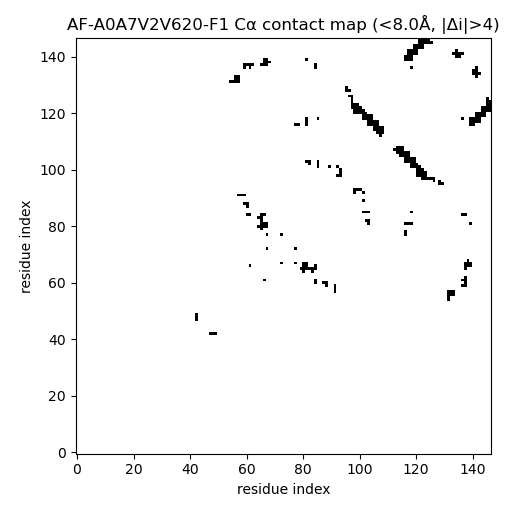 A CA 1
ATOM 748 C C . GLN A 1 90 ? -3.543 -8.306 -5.384 1.00 93.50 90 GLN A C 1
ATOM 750 O O . GLN A 1 90 ? -4.598 -7.735 -5.115 1.00 93.50 90 GLN A O 1
ATOM 755 N N . LYS A 1 91 ? -3.248 -9.532 -4.932 1.00 92.00 91 LYS A N 1
ATOM 756 C CA . LYS A 1 91 ? -4.170 -10.328 -4.119 1.00 92.00 91 LYS A CA 1
ATOM 757 C C . LYS A 1 91 ? -4.440 -9.669 -2.763 1.00 92.00 91 LYS A C 1
ATOM 759 O O . LYS A 1 91 ? -5.602 -9.553 -2.387 1.00 92.00 91 LYS A O 1
ATOM 764 N N . SER A 1 92 ? -3.403 -9.176 -2.085 1.00 91.62 92 SER A N 1
ATOM 765 C CA . SER A 1 92 ? -3.522 -8.489 -0.790 1.00 91.62 92 SER A CA 1
ATOM 766 C C . SER A 1 92 ? -4.342 -7.201 -0.880 1.00 91.62 92 SER A C 1
ATOM 768 O O . SER A 1 92 ? -5.088 -6.877 0.037 1.00 91.62 92 SER A O 1
ATOM 770 N N . PHE A 1 93 ? -4.246 -6.466 -1.992 1.00 92.44 93 PHE A N 1
ATOM 771 C CA . PHE A 1 93 ? -5.078 -5.277 -2.199 1.00 92.44 93 PHE A CA 1
ATOM 772 C C . PHE A 1 93 ? -6.514 -5.631 -2.597 1.00 92.44 93 PHE A C 1
ATOM 774 O O . PHE A 1 93 ? -7.443 -4.971 -2.147 1.00 92.44 93 PHE A O 1
ATOM 781 N N . SER A 1 94 ? -6.714 -6.697 -3.378 1.00 92.56 94 SER A N 1
ATOM 782 C CA . SER A 1 94 ? -8.051 -7.133 -3.807 1.00 92.56 94 SER A CA 1
ATOM 783 C C . SER A 1 94 ? -8.959 -7.603 -2.671 1.00 92.56 94 SER A C 1
ATOM 785 O O . SER A 1 94 ? -10.173 -7.631 -2.839 1.00 92.56 94 SER A O 1
ATOM 787 N N . THR A 1 95 ? -8.388 -7.959 -1.517 1.00 91.50 95 THR A N 1
ATOM 788 C CA . THR A 1 95 ? -9.156 -8.315 -0.318 1.00 91.50 95 THR A CA 1
ATOM 789 C C . THR A 1 95 ? -9.632 -7.101 0.475 1.00 91.50 95 THR A C 1
ATOM 791 O O . THR A 1 95 ? -10.414 -7.268 1.406 1.00 91.50 95 THR A O 1
ATOM 794 N N . LEU A 1 96 ? -9.157 -5.895 0.152 1.00 91.81 96 LEU A N 1
ATOM 795 C CA . LEU A 1 96 ? -9.578 -4.684 0.845 1.00 91.81 96 LEU A CA 1
ATOM 796 C C . LEU A 1 96 ? -10.988 -4.268 0.409 1.00 91.81 96 LEU A C 1
ATOM 798 O O . LEU A 1 96 ? -11.336 -4.389 -0.771 1.00 91.81 96 LEU A O 1
ATOM 802 N N . PRO A 1 97 ? -11.790 -3.714 1.332 1.00 91.31 97 PRO A N 1
ATOM 803 C CA . PRO A 1 97 ? -13.107 -3.198 0.996 1.00 91.31 97 PRO A CA 1
ATOM 804 C C . PRO A 1 97 ? -12.994 -2.089 -0.051 1.00 91.31 97 PRO A C 1
ATOM 806 O O . PRO A 1 97 ? -12.070 -1.270 -0.009 1.00 91.31 97 PRO A O 1
ATOM 809 N N . ASN A 1 98 ? -13.963 -2.056 -0.967 1.00 94.12 98 ASN A N 1
ATOM 810 C CA . ASN A 1 98 ? -14.099 -1.034 -2.008 1.00 94.12 98 ASN A CA 1
ATOM 811 C C . ASN A 1 98 ? -12.946 -0.986 -3.022 1.00 94.12 98 ASN A C 1
ATOM 813 O O . ASN A 1 98 ? -12.838 -0.020 -3.774 1.00 94.12 98 ASN A O 1
ATOM 817 N N . PHE A 1 99 ? -12.064 -1.988 -3.054 1.00 95.44 99 PHE A N 1
ATOM 818 C CA . PHE A 1 99 ? -10.951 -2.022 -3.998 1.00 95.44 99 PHE A CA 1
ATOM 819 C C . PHE A 1 99 ? -11.448 -2.155 -5.442 1.00 95.44 99 PHE A C 1
ATOM 821 O O . PHE A 1 99 ? -12.202 -3.071 -5.764 1.00 95.44 99 PHE A O 1
ATOM 828 N N . GLN A 1 100 ? -10.974 -1.277 -6.329 1.00 95.94 100 GLN A N 1
ATOM 829 C CA . GLN A 1 100 ? -11.249 -1.368 -7.763 1.00 95.94 100 GLN A CA 1
ATOM 830 C C . GLN A 1 100 ? -10.023 -1.845 -8.540 1.00 95.94 100 GLN A C 1
ATOM 832 O O . GLN A 1 100 ? -10.081 -2.823 -9.288 1.00 95.94 100 GLN A O 1
ATOM 837 N N . LYS A 1 101 ? -8.906 -1.119 -8.421 1.00 96.06 101 LYS A N 1
ATOM 838 C CA . LYS A 1 101 ? -7.739 -1.343 -9.279 1.00 96.06 101 LYS A CA 1
ATOM 839 C C . LYS A 1 101 ? -6.452 -0.846 -8.641 1.00 96.06 101 LYS A C 1
ATOM 841 O O . LYS A 1 101 ? -6.436 0.180 -7.974 1.00 96.06 101 LYS A O 1
ATOM 846 N N . ILE A 1 102 ? -5.353 -1.520 -8.960 1.00 96.31 102 ILE A N 1
ATOM 847 C CA . ILE A 1 102 ? -3.984 -1.064 -8.712 1.00 96.31 102 ILE A CA 1
ATOM 848 C C . ILE A 1 102 ? -3.191 -1.121 -10.017 1.00 96.31 102 ILE A C 1
ATOM 850 O O . ILE A 1 102 ? -3.382 -2.034 -10.822 1.00 96.31 102 ILE A O 1
ATOM 854 N N . TYR A 1 103 ? -2.345 -0.127 -10.270 1.00 96.44 103 TYR A N 1
ATOM 855 C CA . TYR A 1 103 ? -1.485 -0.107 -11.452 1.00 96.44 103 TYR A CA 1
ATOM 856 C C . TYR A 1 103 ? -0.274 0.816 -11.263 1.00 96.44 103 TYR A C 1
ATOM 858 O O . TYR A 1 103 ? -0.354 1.798 -10.521 1.00 96.44 103 TYR A O 1
ATOM 866 N N . PRO A 1 104 ? 0.845 0.527 -11.945 1.00 96.31 104 PRO A N 1
ATOM 867 C CA . PRO A 1 104 ? 1.976 1.438 -12.008 1.00 96.31 104 PRO A CA 1
ATOM 868 C C . PRO A 1 104 ? 1.724 2.551 -13.032 1.00 96.31 104 PRO A C 1
ATOM 870 O O . PRO A 1 104 ? 1.156 2.311 -14.100 1.00 96.31 104 PRO A O 1
ATOM 873 N N . ILE A 1 105 ? 2.188 3.761 -12.740 1.00 95.81 105 ILE A N 1
ATOM 874 C CA . ILE A 1 105 ? 2.176 4.894 -13.671 1.00 95.81 105 ILE A CA 1
ATOM 875 C C . ILE A 1 105 ? 3.411 5.764 -13.446 1.00 95.81 105 ILE A C 1
ATOM 877 O O . ILE A 1 105 ? 3.963 5.802 -12.348 1.00 95.81 105 ILE A O 1
ATOM 881 N N . GLN A 1 106 ? 3.855 6.452 -14.492 1.00 94.50 106 GLN A N 1
ATOM 882 C CA . GLN A 1 106 ? 4.915 7.444 -14.393 1.00 94.50 106 GLN A CA 1
ATOM 883 C C . GLN A 1 106 ? 4.291 8.840 -14.301 1.00 94.50 106 GLN A C 1
ATOM 885 O O . GLN A 1 106 ? 3.477 9.205 -15.147 1.00 94.50 106 GLN A O 1
ATOM 890 N N . GLU A 1 107 ? 4.664 9.615 -13.283 1.00 91.62 107 GLU A N 1
ATOM 891 C CA . GLU A 1 107 ? 4.157 10.975 -13.084 1.00 91.62 107 GLU A CA 1
ATOM 892 C C . GLU A 1 107 ? 5.274 11.978 -12.797 1.00 91.62 107 GLU A C 1
ATOM 894 O O . GLU A 1 107 ? 6.242 11.638 -12.107 1.00 91.62 107 GLU A O 1
ATOM 899 N N . PRO A 1 108 ? 5.135 13.232 -13.261 1.00 91.31 108 PRO A N 1
ATOM 900 C CA . PRO A 1 108 ? 6.040 14.301 -12.876 1.00 91.31 108 PRO A CA 1
ATOM 901 C C . PRO A 1 108 ? 5.813 14.663 -11.404 1.00 91.31 108 PRO A C 1
ATOM 903 O O . PRO A 1 108 ? 4.716 15.055 -11.005 1.00 91.31 108 PRO A O 1
ATOM 906 N N . ARG A 1 109 ? 6.855 14.555 -10.575 1.00 85.25 109 ARG A N 1
ATOM 907 C CA . ARG A 1 109 ? 6.801 14.917 -9.149 1.00 85.25 109 ARG A CA 1
ATOM 908 C C . ARG A 1 109 ? 7.945 15.850 -8.750 1.00 85.25 109 ARG A C 1
ATOM 910 O O . ARG A 1 109 ? 9.031 15.845 -9.335 1.00 85.25 109 ARG A O 1
ATOM 917 N N . GLY A 1 110 ? 7.683 16.650 -7.715 1.00 81.62 110 GLY A N 1
ATOM 918 C CA . GLY A 1 110 ? 8.610 17.645 -7.170 1.00 81.62 110 GLY A CA 1
ATOM 919 C C . GLY A 1 110 ? 8.719 18.925 -8.008 1.00 81.62 110 GLY A C 1
ATOM 920 O O . GLY A 1 110 ? 8.146 19.041 -9.086 1.00 81.62 110 GLY A O 1
ATOM 921 N N . TYR A 1 111 ? 9.499 19.891 -7.513 1.00 73.25 111 TYR A N 1
ATOM 922 C CA . TYR A 1 111 ? 9.614 21.242 -8.093 1.00 73.25 111 TYR A CA 1
ATOM 923 C C . TYR A 1 111 ? 10.164 21.266 -9.532 1.00 73.25 111 TYR A C 1
ATOM 925 O O . TYR A 1 111 ? 9.896 22.188 -10.292 1.00 73.25 111 TYR A O 1
ATOM 933 N N . ARG A 1 112 ? 10.933 20.241 -9.921 1.00 78.12 112 ARG A N 1
ATOM 934 C CA . ARG A 1 112 ? 11.507 20.106 -11.272 1.00 78.12 112 ARG A CA 1
ATOM 935 C C . ARG A 1 112 ? 10.701 19.182 -12.195 1.00 78.12 112 ARG A C 1
ATOM 937 O O . ARG A 1 112 ? 11.172 18.895 -13.289 1.00 78.12 112 ARG A O 1
ATOM 944 N N . GLY A 1 113 ? 9.539 18.684 -11.756 1.00 82.19 113 GLY A N 1
ATOM 945 C CA . GLY A 1 113 ? 8.659 17.839 -12.572 1.00 82.19 113 GLY A CA 1
ATOM 946 C C . GLY A 1 113 ? 9.317 16.551 -13.070 1.00 82.19 113 GLY A C 1
ATOM 947 O O . GLY A 1 113 ? 9.042 16.112 -14.183 1.00 82.19 113 GLY A O 1
ATOM 948 N N . LYS A 1 114 ? 10.221 15.950 -12.284 1.00 85.38 114 LYS A N 1
ATOM 949 C CA . LYS A 1 114 ? 10.911 14.731 -12.714 1.00 85.38 114 LYS A CA 1
ATOM 950 C C . LYS A 1 114 ? 9.908 13.584 -12.760 1.00 85.38 114 LYS A C 1
ATOM 952 O O . LYS A 1 114 ? 9.220 13.331 -11.774 1.00 85.38 114 LYS A O 1
ATOM 957 N N . ASN A 1 115 ? 9.871 12.884 -13.888 1.00 88.81 115 ASN A N 1
ATOM 958 C CA . ASN A 1 115 ? 9.063 11.687 -14.057 1.00 88.81 115 ASN A CA 1
ATOM 959 C C . ASN A 1 115 ? 9.555 10.584 -13.113 1.00 88.81 115 ASN A C 1
ATOM 961 O O . ASN A 1 115 ? 10.710 10.160 -13.193 1.00 88.81 115 ASN A O 1
ATOM 965 N N . ILE A 1 116 ? 8.685 10.131 -12.215 1.00 91.12 116 ILE A N 1
ATOM 966 C CA . ILE A 1 116 ? 8.950 9.027 -11.293 1.00 91.12 116 ILE A CA 1
ATOM 967 C C . ILE A 1 116 ? 7.862 7.963 -11.413 1.00 91.12 116 ILE A C 1
ATOM 969 O O . ILE A 1 116 ? 6.702 8.273 -11.677 1.00 91.12 116 ILE A O 1
ATOM 973 N N . TRP A 1 117 ? 8.243 6.703 -11.216 1.00 93.00 117 TRP A N 1
ATOM 974 C CA . TRP A 1 117 ? 7.304 5.588 -11.162 1.00 93.00 117 TRP A CA 1
ATOM 975 C C . TRP A 1 117 ? 6.608 5.541 -9.803 1.00 93.00 117 TRP A C 1
ATOM 977 O O . TRP A 1 117 ? 7.265 5.502 -8.762 1.00 93.00 117 TRP A O 1
ATOM 987 N N . ILE A 1 118 ? 5.281 5.524 -9.833 1.00 94.62 118 ILE A N 1
ATOM 988 C CA . ILE A 1 118 ? 4.408 5.465 -8.663 1.00 94.62 118 ILE A CA 1
ATOM 989 C C . ILE A 1 118 ? 3.359 4.367 -8.836 1.00 94.62 118 ILE A C 1
ATOM 991 O O . ILE A 1 118 ? 3.049 3.933 -9.950 1.00 94.62 118 ILE A O 1
ATOM 995 N N . VAL A 1 119 ? 2.801 3.921 -7.720 1.00 96.94 119 VAL A N 1
ATOM 996 C CA . VAL A 1 119 ? 1.723 2.939 -7.667 1.00 96.94 119 VAL A CA 1
ATOM 997 C C . VAL A 1 119 ? 0.429 3.673 -7.358 1.00 96.94 119 VAL A C 1
ATOM 999 O O . VAL A 1 119 ? 0.314 4.311 -6.318 1.00 96.94 119 VAL A O 1
ATOM 1002 N N . LYS A 1 120 ? -0.568 3.565 -8.233 1.00 96.38 120 LYS A N 1
ATOM 1003 C CA . LYS A 1 120 ? -1.906 4.094 -7.961 1.00 96.38 120 LYS A CA 1
ATOM 1004 C C . LYS A 1 120 ? -2.837 2.984 -7.533 1.00 96.38 120 LYS A C 1
ATOM 1006 O O . LYS A 1 120 ? -2.931 1.971 -8.225 1.00 96.38 120 LYS A O 1
ATOM 1011 N N . ILE A 1 121 ? -3.554 3.212 -6.441 1.00 96.31 121 ILE A N 1
ATOM 1012 C CA . ILE A 1 121 ? -4.606 2.334 -5.937 1.00 96.31 121 ILE A CA 1
ATOM 1013 C C . ILE A 1 121 ? -5.920 3.110 -5.967 1.00 96.31 121 ILE A C 1
ATOM 1015 O O . ILE A 1 121 ? -5.995 4.219 -5.449 1.00 96.31 121 ILE A O 1
ATOM 1019 N N . ILE A 1 122 ? -6.941 2.541 -6.601 1.00 95.94 122 ILE A N 1
ATOM 1020 C CA . ILE A 1 122 ? -8.269 3.136 -6.731 1.00 95.94 122 ILE A CA 1
ATOM 1021 C C . ILE A 1 122 ? -9.259 2.344 -5.879 1.00 95.94 122 ILE A C 1
ATOM 1023 O O . ILE A 1 122 ? -9.356 1.120 -6.025 1.00 95.94 122 ILE A O 1
ATOM 1027 N N . PHE A 1 123 ? -10.016 3.064 -5.053 1.00 96.88 123 PHE A N 1
ATOM 1028 C CA . PHE A 1 123 ? -11.157 2.561 -4.292 1.00 96.88 123 PHE A CA 1
ATOM 1029 C C . PHE A 1 123 ? -12.446 3.291 -4.692 1.00 96.88 123 PHE A C 1
ATOM 1031 O O . PHE A 1 123 ? -12.385 4.454 -5.088 1.00 96.88 123 PHE A O 1
ATOM 1038 N N . SER A 1 124 ? -13.603 2.632 -4.571 1.00 95.06 124 SER A N 1
ATOM 1039 C CA . SER A 1 124 ? -14.907 3.263 -4.841 1.00 95.06 124 SER A CA 1
ATOM 1040 C C . SER A 1 124 ? -15.325 4.263 -3.766 1.00 95.06 124 SER A C 1
ATOM 1042 O O . SER A 1 124 ? -15.932 5.282 -4.064 1.00 95.06 124 SER A O 1
ATOM 1044 N N . GLU A 1 125 ? -15.001 3.982 -2.506 1.00 92.94 125 GLU A N 1
ATOM 1045 C CA . GLU A 1 125 ? -15.397 4.797 -1.355 1.00 92.94 125 GLU A CA 1
ATOM 1046 C C . GLU A 1 125 ? -14.340 4.690 -0.260 1.00 92.94 125 GLU A C 1
ATOM 1048 O O . GLU A 1 125 ? -13.694 3.648 -0.136 1.00 92.94 125 GLU A O 1
ATOM 1053 N N . GLU A 1 126 ? -14.196 5.732 0.558 1.00 90.31 126 GLU A N 1
ATOM 1054 C CA . GLU A 1 126 ? -13.262 5.749 1.684 1.00 90.31 126 GLU A CA 1
ATOM 1055 C C . GLU A 1 126 ? -13.653 4.726 2.761 1.00 90.31 126 GLU A C 1
ATOM 1057 O O . GLU A 1 126 ? -14.811 4.615 3.163 1.00 90.31 126 GLU A O 1
ATOM 1062 N N . ASN A 1 127 ? -12.667 3.977 3.257 1.00 89.62 127 ASN A N 1
ATOM 1063 C CA . ASN A 1 127 ? -12.843 3.032 4.352 1.00 89.62 127 ASN A CA 1
ATOM 1064 C C . ASN A 1 127 ? -11.706 3.184 5.380 1.00 89.62 127 ASN A C 1
ATOM 1066 O O . ASN A 1 127 ? -10.546 3.337 4.991 1.00 89.62 127 ASN A O 1
ATOM 1070 N N . PRO A 1 128 ? -11.973 3.059 6.696 1.00 86.12 128 PRO A N 1
ATOM 1071 C CA . PRO A 1 128 ? -10.926 3.106 7.719 1.00 86.12 128 PRO A CA 1
ATOM 1072 C C . PRO A 1 128 ? -9.782 2.101 7.514 1.00 86.12 128 PRO A C 1
ATOM 1074 O O . PRO A 1 128 ? -8.672 2.329 7.992 1.00 86.12 128 PRO A O 1
ATOM 1077 N N . GLU A 1 129 ? -10.016 0.987 6.814 1.00 85.62 129 GLU A N 1
ATOM 1078 C CA . GLU A 1 129 ? -8.966 0.016 6.486 1.00 85.62 129 GLU A CA 1
ATOM 1079 C C . GLU A 1 129 ? -7.930 0.543 5.493 1.00 85.62 129 GLU A C 1
ATOM 1081 O O . GLU A 1 129 ? -6.784 0.096 5.521 1.00 85.62 129 GLU A O 1
ATOM 1086 N N . HIS A 1 130 ? -8.276 1.542 4.680 1.00 89.00 130 HIS A N 1
ATOM 1087 C CA . HIS A 1 130 ? -7.344 2.159 3.735 1.00 89.00 130 HIS A CA 1
ATOM 1088 C C . HIS A 1 130 ? -6.209 2.893 4.453 1.00 89.00 130 HIS A C 1
ATOM 1090 O O . HIS A 1 130 ? -5.094 2.930 3.941 1.00 89.00 130 HIS A O 1
ATOM 1096 N N . LYS A 1 131 ? -6.431 3.351 5.697 1.00 85.19 131 LYS A N 1
ATOM 1097 C CA . LYS A 1 131 ? -5.388 3.930 6.567 1.00 85.19 131 LYS A CA 1
ATOM 1098 C C . LYS A 1 131 ? -4.280 2.925 6.935 1.00 85.19 131 LYS A C 1
ATOM 1100 O O . LYS A 1 131 ? -3.220 3.333 7.400 1.00 85.19 131 LYS A O 1
ATOM 1105 N N . LYS A 1 132 ? -4.512 1.615 6.764 1.00 86.50 132 LYS A N 1
ATOM 1106 C CA . LYS A 1 132 ? -3.509 0.563 7.023 1.00 86.50 132 LYS A CA 1
ATOM 1107 C C . LYS A 1 132 ? -2.551 0.348 5.850 1.00 86.50 132 LYS A C 1
ATOM 1109 O O . LYS A 1 132 ? -1.551 -0.355 6.015 1.00 86.50 132 LYS A O 1
ATOM 1114 N N . ILE A 1 133 ? -2.856 0.904 4.677 1.00 90.75 133 ILE A N 1
ATOM 1115 C CA . ILE A 1 133 ? -2.001 0.815 3.494 1.00 90.75 133 ILE A CA 1
ATOM 1116 C C . ILE A 1 133 ? -0.757 1.683 3.743 1.00 90.75 133 ILE A C 1
ATOM 1118 O O . ILE A 1 133 ? -0.897 2.845 4.126 1.00 90.75 133 ILE A O 1
ATOM 1122 N N . PRO A 1 134 ? 0.465 1.152 3.573 1.00 90.88 134 PRO A N 1
ATOM 1123 C CA . PRO A 1 134 ? 1.674 1.948 3.746 1.00 90.88 134 PRO A CA 1
ATOM 1124 C C . PRO A 1 134 ? 1.831 2.976 2.620 1.00 90.88 134 PRO A C 1
ATOM 1126 O O . PRO A 1 134 ? 1.337 2.793 1.516 1.00 90.88 134 PRO A O 1
ATOM 1129 N N . GLU A 1 135 ? 2.601 4.030 2.875 1.00 92.69 135 GLU A N 1
ATOM 1130 C CA . GLU A 1 135 ? 2.901 5.077 1.882 1.00 92.69 135 GLU A CA 1
ATOM 1131 C C . GLU A 1 135 ? 3.750 4.568 0.705 1.00 92.69 135 GLU A C 1
ATOM 1133 O O . GLU A 1 135 ? 3.817 5.204 -0.347 1.00 92.69 135 GLU A O 1
ATOM 1138 N N . GLN A 1 136 ? 4.421 3.423 0.878 1.00 93.81 136 GLN A N 1
ATOM 1139 C CA . GLN A 1 136 ? 5.310 2.834 -0.116 1.00 93.81 136 GLN A CA 1
ATOM 1140 C C . GLN A 1 136 ? 5.071 1.331 -0.287 1.00 93.81 136 GLN A C 1
ATOM 1142 O O . GLN A 1 136 ? 4.916 0.594 0.686 1.00 93.81 136 GLN A O 1
ATOM 1147 N N . LEU A 1 137 ? 5.132 0.870 -1.537 1.00 94.06 137 LEU A N 1
ATOM 1148 C CA . LEU A 1 137 ? 5.158 -0.531 -1.946 1.00 94.06 137 LEU A CA 1
ATOM 1149 C C . LEU A 1 137 ? 6.572 -0.862 -2.429 1.00 94.06 137 LEU A C 1
ATOM 1151 O O . LEU A 1 137 ? 6.969 -0.451 -3.515 1.00 94.06 137 LEU A O 1
ATOM 1155 N N . CYS A 1 138 ? 7.344 -1.594 -1.623 1.00 92.69 138 CYS A N 1
ATOM 1156 C CA . CYS A 1 138 ? 8.709 -2.026 -1.961 1.00 92.69 138 CYS A CA 1
ATOM 1157 C C . CYS A 1 138 ? 9.635 -0.880 -2.433 1.00 92.69 138 CYS A C 1
ATOM 1159 O O . CYS A 1 138 ? 10.444 -1.047 -3.347 1.00 92.69 138 CYS A O 1
ATOM 1161 N N . GLY A 1 139 ? 9.493 0.298 -1.814 1.00 91.69 139 GLY A N 1
ATOM 1162 C CA . GLY A 1 139 ? 10.243 1.519 -2.134 1.00 91.69 139 GLY A CA 1
ATOM 1163 C C . GLY A 1 139 ? 9.609 2.411 -3.210 1.00 91.69 139 GLY A C 1
ATOM 1164 O O . GLY A 1 139 ? 10.075 3.528 -3.410 1.00 91.69 139 GLY A O 1
ATOM 1165 N N . PHE A 1 140 ? 8.536 1.972 -3.875 1.00 94.19 140 PHE A N 1
ATOM 1166 C CA . PHE A 1 140 ? 7.750 2.808 -4.788 1.00 94.19 140 PHE A CA 1
ATOM 1167 C C . PHE A 1 140 ? 6.643 3.537 -4.029 1.00 94.19 140 PHE A C 1
ATOM 1169 O O . PHE A 1 140 ? 5.921 2.915 -3.254 1.00 94.19 140 PHE A O 1
ATOM 1176 N N . ASN A 1 141 ? 6.474 4.838 -4.263 1.00 94.31 141 ASN A N 1
ATOM 1177 C CA . ASN A 1 141 ? 5.419 5.618 -3.609 1.00 94.31 141 ASN A CA 1
ATOM 1178 C C . ASN A 1 141 ? 4.025 5.157 -4.055 1.00 94.31 141 ASN A C 1
ATOM 1180 O O . ASN A 1 141 ? 3.829 4.818 -5.226 1.00 94.31 141 ASN A O 1
ATOM 1184 N N . ILE A 1 142 ? 3.072 5.182 -3.125 1.00 95.44 142 ILE A N 1
ATOM 1185 C CA . ILE A 1 142 ? 1.668 4.849 -3.358 1.00 95.44 142 ILE A CA 1
ATOM 1186 C C . ILE A 1 142 ? 0.820 6.120 -3.308 1.00 95.44 142 ILE A C 1
ATOM 1188 O O . ILE A 1 142 ? 0.898 6.874 -2.342 1.00 95.44 142 ILE A O 1
ATOM 1192 N N . ASP A 1 143 ? -0.048 6.307 -4.300 1.00 95.12 143 ASP A N 1
ATOM 1193 C CA . ASP A 1 143 ? -1.182 7.223 -4.198 1.00 95.12 143 ASP A CA 1
ATOM 1194 C C . ASP A 1 143 ? -2.486 6.438 -4.100 1.00 95.12 143 ASP A C 1
ATOM 1196 O O . ASP A 1 143 ? -2.776 5.561 -4.923 1.00 95.12 143 ASP A O 1
ATOM 1200 N N . ILE A 1 144 ? -3.304 6.815 -3.125 1.00 94.06 144 ILE A N 1
ATOM 1201 C CA . ILE A 1 144 ? -4.657 6.299 -2.954 1.00 94.06 144 ILE A CA 1
ATOM 1202 C C . ILE A 1 144 ? -5.628 7.307 -3.567 1.00 94.06 144 ILE A C 1
ATOM 1204 O O . ILE A 1 144 ? -5.580 8.497 -3.260 1.00 94.06 144 ILE A O 1
ATOM 1208 N N . LEU A 1 145 ? -6.499 6.829 -4.450 1.00 94.12 145 LEU A N 1
ATOM 1209 C CA . LEU A 1 145 ? -7.515 7.622 -5.130 1.00 94.12 145 LEU A CA 1
ATOM 1210 C C . LEU A 1 145 ? -8.898 7.038 -4.850 1.00 94.12 145 LEU A C 1
ATOM 1212 O O . LEU A 1 145 ? -9.085 5.823 -4.910 1.00 94.12 145 LEU A O 1
ATOM 1216 N N . TYR A 1 146 ? -9.869 7.917 -4.629 1.00 93.44 146 TYR A N 1
ATOM 1217 C CA . TYR A 1 146 ? -11.277 7.560 -4.487 1.00 93.44 146 TYR A CA 1
ATOM 1218 C C . TYR A 1 146 ? -12.028 8.023 -5.735 1.00 93.44 146 TYR A C 1
ATOM 1220 O O . TYR A 1 146 ? -11.899 9.191 -6.117 1.00 93.44 146 TYR A O 1
ATOM 1228 N N . LYS A 1 147 ? -12.720 7.106 -6.417 1.00 87.19 147 LYS A N 1
ATOM 1229 C CA . LYS A 1 147 ? -13.435 7.375 -7.672 1.00 87.19 147 LYS A CA 1
ATOM 1230 C C . LYS A 1 147 ? -14.739 6.608 -7.786 1.00 87.19 147 LYS A C 1
ATOM 1232 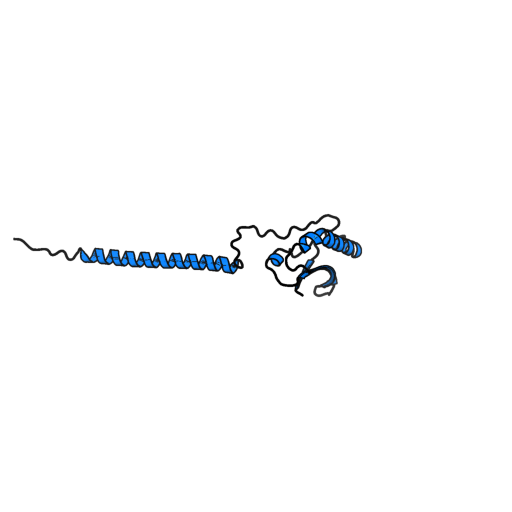O O . LYS A 1 147 ? -14.712 5.370 -7.591 1.00 87.19 147 LYS A O 1
#